Protein AF-A0A933FIY6-F1 (afdb_monomer)

Nearest PDB structures (foldseek):
  3a9f-assembly2_B  TM=7.707E-01  e=4.515E-02  Chlorobaculum tepidum

Secondary structure (DSSP, 8-state):
---------------------------------------GGGSS-S----TTS-HHHHHHHHHHHHHHTTTS-THHHHT-S--SHHHHHHHHHHHHTSTT----HHHHHHHHHHHHHHHHHH-HHHHHHHHHHT-

Radius of gyration: 31.64 Å; Cα contacts (8 Å, |Δi|>4): 95; chains: 1; bounding box: 75×90×37 Å

pLDDT: mean 83.26, std 21.23, range [41.56, 98.81]

Solvent-accessible surface area (backbone atoms only — not comparable to full-atom values): 8589 Å² total; per-residue (Å²): 136,90,84,81,90,84,88,84,90,79,91,79,87,83,79,85,78,93,70,75,75,78,72,75,66,77,74,70,89,74,71,92,74,70,81,73,81,81,50,84,28,51,60,69,64,59,74,80,91,48,87,88,47,59,70,67,46,42,54,24,45,58,50,36,55,67,52,52,45,73,84,44,66,40,4,42,66,74,52,36,100,62,43,49,62,86,50,43,48,61,51,52,53,54,48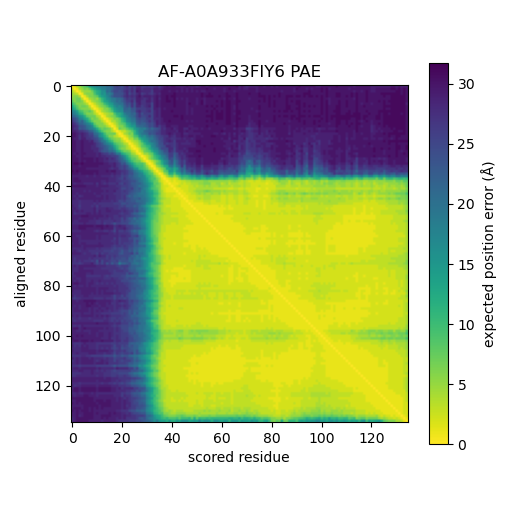,39,71,37,87,89,44,85,47,51,72,71,56,46,52,39,34,42,52,28,54,41,52,51,17,66,70,77,31,49,69,56,41,54,52,55,58,58,76,73,108

Sequence (135 aa):
MKRYLTAAAGIGVALALWGTPVGAKPKDAEGKEGLEKTFPFDIGPDTIDVSGYPKEQQANYKLFERKCSRCHTLARAVNAPYALPEEWEPYVRKMQKKRRSGLDKKSADKIISFLNYDSSVRKKDLIEKKSKEKK

Structure (mmCIF, N/CA/C/O backbone):
data_AF-A0A933FIY6-F1
#
_entry.id   AF-A0A933FIY6-F1
#
loop_
_atom_site.group_PDB
_atom_site.id
_atom_site.type_symbol
_atom_site.label_atom_id
_atom_site.label_alt_id
_atom_site.label_comp_id
_atom_site.label_asym_id
_atom_site.label_entity_id
_atom_site.label_seq_id
_atom_site.pdbx_PDB_ins_code
_atom_site.Cartn_x
_atom_site.Cartn_y
_atom_site.Cartn_z
_atom_site.occupancy
_atom_site.B_iso_or_equiv
_atom_site.auth_seq_id
_atom_site.auth_comp_id
_atom_site.auth_asym_id
_atom_site.auth_atom_id
_atom_site.pdbx_PDB_model_num
ATOM 1 N N . MET A 1 1 ? 44.318 -77.709 24.360 1.00 42.44 1 MET A N 1
ATOM 2 C CA . MET A 1 1 ? 45.775 -77.590 24.589 1.00 42.44 1 MET A CA 1
ATOM 3 C C . MET A 1 1 ? 46.285 -76.373 23.827 1.00 42.44 1 MET A C 1
ATOM 5 O O . MET A 1 1 ? 46.159 -76.342 22.612 1.00 42.44 1 MET A O 1
ATOM 9 N N . LYS A 1 2 ? 46.745 -75.344 24.547 1.00 42.53 2 LYS A N 1
ATOM 10 C CA . LYS A 1 2 ? 47.350 -74.112 24.011 1.00 42.53 2 LYS A CA 1
ATOM 11 C C . LYS A 1 2 ? 48.845 -74.347 23.787 1.00 42.53 2 LYS A C 1
ATOM 13 O O . LYS A 1 2 ? 49.491 -74.910 24.668 1.00 42.53 2 LYS A O 1
ATOM 18 N N . ARG A 1 3 ? 49.389 -73.895 22.654 1.00 54.12 3 ARG A N 1
ATOM 19 C CA . ARG A 1 3 ? 50.832 -73.717 22.436 1.00 54.12 3 ARG A CA 1
ATOM 20 C C . ARG A 1 3 ? 51.095 -72.386 21.734 1.00 54.12 3 ARG A C 1
ATOM 22 O O . ARG A 1 3 ? 50.233 -71.865 21.037 1.00 54.12 3 ARG A O 1
ATOM 29 N N . TYR A 1 4 ? 52.251 -71.837 22.072 1.00 44.38 4 TYR A N 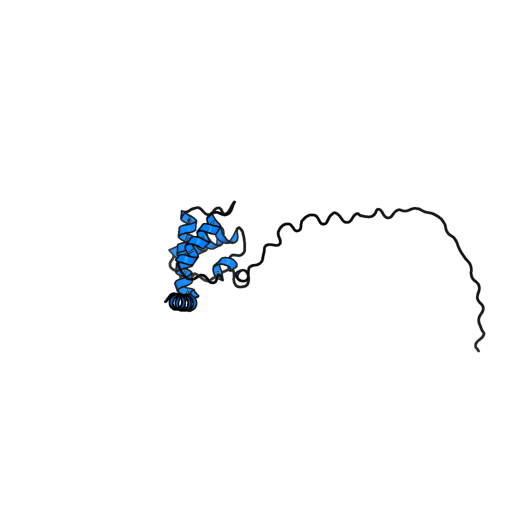1
ATOM 30 C CA . TYR A 1 4 ? 52.594 -70.426 22.161 1.00 44.38 4 TYR A CA 1
ATOM 31 C C . TYR A 1 4 ? 53.223 -69.843 20.884 1.00 44.38 4 TYR A C 1
ATOM 33 O O . TYR A 1 4 ? 53.769 -70.575 20.068 1.00 44.38 4 TYR A O 1
ATOM 41 N N . LEU A 1 5 ? 53.145 -68.506 20.812 1.00 48.47 5 LEU A N 1
ATOM 42 C CA . LEU A 1 5 ? 54.036 -67.501 20.203 1.00 48.47 5 LEU A CA 1
ATOM 43 C C . LEU A 1 5 ? 55.237 -67.969 19.358 1.00 48.47 5 LEU A C 1
ATOM 45 O O . LEU A 1 5 ? 56.061 -68.751 19.818 1.00 48.47 5 LEU A O 1
ATOM 49 N N . THR A 1 6 ? 55.474 -67.262 18.247 1.00 46.31 6 THR A N 1
ATOM 50 C CA . THR A 1 6 ? 56.746 -66.552 17.971 1.00 46.31 6 THR A CA 1
ATOM 51 C C . THR A 1 6 ? 56.573 -65.541 16.831 1.00 46.31 6 THR A C 1
ATOM 53 O O . THR A 1 6 ? 55.783 -65.739 15.913 1.00 46.31 6 THR A O 1
ATOM 56 N N . ALA A 1 7 ? 57.277 -64.417 16.953 1.00 48.38 7 ALA A N 1
ATOM 57 C CA . ALA A 1 7 ? 57.284 -63.277 16.042 1.00 48.38 7 ALA A CA 1
ATOM 58 C C . ALA A 1 7 ? 58.252 -63.477 14.864 1.00 48.38 7 ALA A C 1
ATOM 60 O O . ALA A 1 7 ? 59.258 -64.158 15.030 1.00 48.38 7 ALA A O 1
ATOM 61 N N . ALA A 1 8 ? 58.025 -62.786 13.741 1.00 53.12 8 ALA A N 1
ATOM 62 C CA . ALA A 1 8 ? 59.103 -62.260 12.898 1.00 53.12 8 ALA A CA 1
ATOM 63 C C . ALA A 1 8 ? 58.578 -61.189 11.929 1.00 53.12 8 ALA A C 1
ATOM 65 O O . ALA A 1 8 ? 57.580 -61.377 11.237 1.00 53.12 8 ALA A O 1
ATOM 66 N N . ALA A 1 9 ? 59.284 -60.063 11.915 1.00 48.25 9 ALA A N 1
ATOM 67 C CA . ALA A 1 9 ? 59.121 -58.943 11.007 1.00 48.25 9 ALA A CA 1
ATOM 68 C C . ALA A 1 9 ? 59.584 -59.295 9.582 1.00 48.25 9 ALA A C 1
ATOM 70 O O . ALA A 1 9 ? 60.586 -59.982 9.402 1.00 48.25 9 ALA A O 1
ATOM 71 N N . GLY A 1 10 ? 58.896 -58.751 8.578 1.00 43.34 10 GLY A N 1
ATOM 72 C CA . GLY A 1 10 ? 59.322 -58.763 7.182 1.00 43.34 10 GLY A CA 1
ATOM 73 C C . GLY A 1 10 ? 58.922 -57.451 6.521 1.00 43.34 10 GLY A C 1
ATOM 74 O O . GLY A 1 10 ? 57.753 -57.228 6.223 1.00 43.34 10 GLY A O 1
ATOM 75 N N . ILE A 1 11 ? 59.899 -56.564 6.355 1.00 50.25 11 ILE A N 1
ATOM 76 C CA . ILE A 1 11 ? 59.775 -55.265 5.696 1.00 50.25 11 ILE A CA 1
ATOM 77 C C . ILE A 1 11 ? 59.708 -55.507 4.184 1.00 50.25 11 ILE A C 1
ATOM 79 O O . ILE A 1 11 ? 60.686 -55.943 3.583 1.00 50.25 11 ILE A O 1
ATOM 83 N N . GLY A 1 12 ? 58.561 -55.217 3.572 1.00 44.94 12 GLY A N 1
ATOM 84 C CA . GLY A 1 12 ? 58.408 -55.125 2.121 1.00 44.94 12 GLY A CA 1
ATOM 85 C C . GLY A 1 12 ? 58.329 -53.661 1.702 1.00 44.94 12 GLY A C 1
ATOM 86 O O . GLY A 1 12 ? 57.271 -53.047 1.802 1.00 44.94 12 GLY A O 1
ATOM 87 N N . VAL A 1 13 ? 59.450 -53.096 1.253 1.00 53.16 13 VAL A N 1
ATOM 88 C CA . VAL A 1 13 ? 59.493 -51.789 0.583 1.00 53.16 13 VAL A CA 1
ATOM 89 C C . VAL A 1 13 ? 59.031 -51.985 -0.859 1.00 53.16 13 VAL A C 1
ATOM 91 O O . VAL A 1 13 ? 59.751 -52.576 -1.659 1.00 53.16 13 VAL A O 1
ATOM 94 N N . ALA A 1 14 ? 57.852 -51.469 -1.201 1.00 52.94 14 ALA A N 1
ATOM 95 C CA . ALA A 1 14 ? 57.457 -51.231 -2.585 1.00 52.94 14 ALA A CA 1
ATOM 96 C C . ALA A 1 14 ? 57.534 -49.722 -2.848 1.00 52.94 14 ALA A C 1
ATOM 98 O O . ALA A 1 14 ? 56.676 -48.949 -2.422 1.00 52.94 14 ALA A O 1
ATOM 99 N N . LEU A 1 15 ? 58.623 -49.310 -3.495 1.00 52.31 15 LEU A N 1
ATOM 100 C CA . LEU A 1 15 ? 58.812 -47.966 -4.023 1.00 52.31 15 LEU A CA 1
ATOM 101 C C . LEU A 1 15 ? 58.091 -47.811 -5.365 1.00 52.31 15 LEU A C 1
ATOM 103 O O . LEU A 1 15 ? 58.104 -48.714 -6.194 1.00 52.31 15 LEU A O 1
ATOM 107 N N . ALA A 1 16 ? 57.608 -46.584 -5.559 1.00 50.44 16 ALA A N 1
ATOM 108 C CA . ALA A 1 16 ? 57.203 -45.945 -6.805 1.00 50.44 16 ALA A CA 1
ATOM 109 C C . ALA A 1 16 ? 55.903 -46.449 -7.448 1.00 50.44 16 ALA A C 1
ATOM 111 O O . ALA A 1 16 ? 55.866 -47.491 -8.080 1.00 50.44 16 ALA A O 1
ATOM 112 N N . LEU A 1 17 ? 54.872 -45.602 -7.406 1.00 48.97 17 LEU A N 1
ATOM 113 C CA . LEU A 1 17 ? 54.507 -44.793 -8.572 1.00 48.97 17 LEU A CA 1
ATOM 114 C C . LEU A 1 17 ? 53.906 -43.467 -8.079 1.00 48.97 17 LEU A C 1
ATOM 116 O O . LEU A 1 17 ? 52.910 -43.440 -7.358 1.00 48.97 17 LEU A O 1
ATOM 120 N N . TRP A 1 18 ? 54.552 -42.362 -8.459 1.00 55.91 18 TRP A N 1
ATOM 121 C CA . TRP A 1 18 ? 54.015 -41.007 -8.358 1.00 55.91 18 TRP A CA 1
ATOM 122 C C . TRP A 1 18 ? 52.727 -40.908 -9.184 1.00 55.91 18 TRP A C 1
ATOM 124 O O . TRP A 1 18 ? 52.755 -40.611 -10.374 1.00 55.91 18 TRP A O 1
ATOM 134 N N . GLY A 1 19 ? 51.587 -41.126 -8.542 1.00 45.03 19 GLY A N 1
ATOM 135 C CA . GLY A 1 19 ? 50.358 -40.441 -8.908 1.00 45.03 19 GLY A CA 1
ATOM 136 C C . GLY A 1 19 ? 50.235 -39.252 -7.974 1.00 45.03 19 GLY A C 1
ATOM 137 O O . GLY A 1 19 ? 49.899 -39.429 -6.805 1.00 45.03 19 GLY A O 1
ATOM 138 N N . THR A 1 20 ? 50.541 -38.045 -8.446 1.00 56.19 20 THR A N 1
ATOM 139 C CA . THR A 1 20 ? 50.046 -36.855 -7.758 1.00 56.19 20 THR A CA 1
ATOM 140 C C . THR A 1 20 ? 48.524 -36.995 -7.719 1.00 56.19 20 THR A C 1
ATOM 142 O O . THR A 1 20 ? 47.909 -37.118 -8.783 1.00 56.19 20 THR A O 1
ATOM 145 N N . PRO A 1 21 ? 47.859 -36.995 -6.548 1.00 54.72 21 PRO A N 1
ATOM 146 C CA . PRO A 1 21 ? 46.479 -36.569 -6.567 1.00 54.72 21 PRO A CA 1
ATOM 147 C C . PRO A 1 21 ? 46.551 -35.158 -7.142 1.00 54.72 21 PRO A C 1
ATOM 149 O O . PRO A 1 21 ? 47.173 -34.273 -6.548 1.00 54.72 21 PRO A O 1
ATOM 152 N N . VAL A 1 22 ? 46.010 -34.970 -8.348 1.00 54.69 22 VAL A N 1
ATOM 153 C CA . VAL A 1 22 ? 45.605 -33.649 -8.808 1.00 54.69 22 VAL A CA 1
ATOM 154 C C . VAL A 1 22 ? 44.762 -33.127 -7.664 1.00 54.69 22 VAL A C 1
ATOM 156 O O . VAL A 1 22 ? 43.636 -33.573 -7.447 1.00 54.69 22 VAL A O 1
ATOM 159 N N . GLY A 1 23 ? 45.379 -32.262 -6.860 1.00 50.66 23 GLY A N 1
ATOM 160 C CA . GLY A 1 23 ? 44.681 -31.442 -5.911 1.00 50.66 23 GLY A CA 1
ATOM 161 C C . GLY A 1 23 ? 43.679 -30.700 -6.759 1.00 50.66 23 GLY A C 1
ATOM 162 O O . GLY A 1 23 ? 44.037 -29.757 -7.465 1.00 50.66 23 GLY A O 1
ATOM 163 N N . ALA A 1 24 ? 42.437 -31.179 -6.740 1.00 47.22 24 ALA A N 1
ATOM 164 C CA . ALA A 1 24 ? 41.305 -30.341 -7.021 1.00 47.22 24 ALA A CA 1
ATOM 165 C C . ALA A 1 24 ? 41.486 -29.187 -6.047 1.00 47.22 24 ALA A C 1
ATOM 167 O O . ALA A 1 24 ? 41.238 -29.324 -4.847 1.00 47.22 24 ALA A O 1
ATOM 168 N N . LYS A 1 25 ? 42.054 -28.089 -6.553 1.00 45.78 25 LYS A N 1
ATOM 169 C CA . LYS A 1 25 ? 42.038 -26.837 -5.831 1.00 45.78 25 LYS A CA 1
ATOM 170 C C . LYS A 1 25 ? 40.585 -26.674 -5.406 1.00 45.78 25 LYS A C 1
ATOM 172 O O . LYS A 1 25 ? 39.712 -26.816 -6.273 1.00 45.78 25 LYS A O 1
ATOM 177 N N . PRO A 1 26 ? 40.295 -26.458 -4.111 1.00 48.97 26 PRO A N 1
ATOM 178 C CA . PRO A 1 26 ? 39.015 -25.875 -3.787 1.00 48.97 26 PRO A CA 1
ATOM 179 C C . PRO A 1 26 ? 38.968 -24.635 -4.665 1.00 48.97 26 PRO A C 1
ATOM 181 O O . PRO A 1 26 ? 39.839 -23.776 -4.541 1.00 48.97 26 PRO A O 1
ATOM 184 N N . LYS A 1 27 ? 38.051 -24.643 -5.638 1.00 48.06 27 LYS A N 1
ATOM 185 C CA . LYS A 1 27 ? 37.636 -23.431 -6.318 1.00 48.06 27 LYS A CA 1
ATOM 186 C C . LYS A 1 27 ? 37.238 -22.545 -5.164 1.00 48.06 27 LYS A C 1
ATOM 188 O O . LYS A 1 27 ? 36.262 -22.842 -4.474 1.00 48.06 27 LYS A O 1
ATOM 193 N N . ASP A 1 28 ? 38.151 -21.656 -4.805 1.00 45.12 28 ASP A N 1
ATOM 194 C CA . ASP A 1 28 ? 37.863 -20.253 -4.695 1.00 45.12 28 ASP A CA 1
ATOM 195 C C . ASP A 1 28 ? 36.391 -20.120 -4.311 1.00 45.12 28 ASP A C 1
ATOM 197 O O . ASP A 1 28 ? 35.486 -20.197 -5.145 1.00 45.12 28 ASP A O 1
ATOM 201 N N . ALA A 1 29 ? 36.152 -20.094 -3.000 1.00 47.59 29 ALA A N 1
ATOM 202 C CA . ALA A 1 29 ? 34.881 -19.696 -2.432 1.00 47.59 29 ALA A CA 1
ATOM 203 C C . ALA A 1 29 ? 34.668 -18.217 -2.795 1.00 47.59 29 ALA A C 1
ATOM 205 O O . ALA A 1 29 ? 34.759 -17.324 -1.953 1.00 47.59 29 ALA A O 1
ATOM 206 N N . GLU A 1 30 ? 34.472 -17.961 -4.083 1.00 41.94 30 GLU A N 1
ATOM 207 C CA . GLU A 1 30 ? 34.171 -16.670 -4.657 1.00 41.94 30 GLU A CA 1
ATOM 208 C C . GLU A 1 30 ? 32.664 -16.497 -4.536 1.00 41.94 30 GLU A C 1
ATOM 210 O O . GLU A 1 30 ? 31.873 -17.285 -5.052 1.00 41.94 30 GLU A O 1
ATOM 215 N N . GLY A 1 31 ? 32.277 -15.463 -3.797 1.00 41.56 31 GLY A N 1
ATOM 216 C CA . GLY A 1 31 ? 30.917 -14.958 -3.805 1.00 41.56 31 GLY A CA 1
ATOM 217 C C . GLY A 1 31 ? 30.003 -15.550 -2.740 1.00 41.56 31 GLY A C 1
ATOM 218 O O . GLY A 1 31 ? 29.072 -16.294 -3.035 1.00 41.56 31 GLY A O 1
ATOM 219 N N . LYS A 1 32 ? 30.105 -15.041 -1.506 1.00 49.38 32 LYS A N 1
ATOM 220 C CA . LYS A 1 32 ? 28.875 -14.753 -0.749 1.00 49.38 32 LYS A CA 1
ATOM 221 C C . LYS A 1 32 ? 28.177 -13.553 -1.400 1.00 49.38 32 LYS A C 1
ATOM 223 O O . LYS A 1 32 ? 28.132 -12.466 -0.826 1.00 49.38 32 LYS A O 1
ATOM 228 N N . GLU A 1 33 ? 27.669 -13.728 -2.615 1.00 42.75 33 GLU A N 1
ATOM 229 C CA . GLU A 1 33 ? 26.848 -12.719 -3.275 1.00 42.75 33 GLU A CA 1
ATOM 230 C C . GLU A 1 33 ? 25.406 -12.858 -2.786 1.00 42.75 33 GLU A C 1
ATOM 232 O O . GLU A 1 33 ? 24.637 -13.693 -3.245 1.00 42.75 33 GLU A O 1
ATOM 237 N N . GLY A 1 34 ? 25.065 -12.026 -1.799 1.00 48.66 34 GLY A N 1
ATOM 238 C CA . GLY A 1 34 ? 23.685 -11.674 -1.484 1.00 48.66 34 GLY A CA 1
ATOM 239 C C . GLY A 1 34 ? 22.874 -12.749 -0.770 1.00 48.66 34 GLY A C 1
ATOM 240 O O . GLY A 1 34 ? 21.836 -13.165 -1.274 1.00 48.66 34 GLY A O 1
ATOM 241 N N . LEU A 1 35 ? 23.253 -13.109 0.461 1.00 50.59 35 LEU A N 1
ATOM 242 C CA . LEU A 1 35 ? 22.235 -13.575 1.403 1.00 50.59 35 LEU A CA 1
ATOM 243 C C . LEU A 1 35 ? 21.271 -12.397 1.596 1.00 50.59 35 LEU A C 1
ATOM 245 O O . LEU A 1 35 ? 21.617 -11.410 2.255 1.00 50.59 35 LEU A O 1
ATOM 249 N N . GLU A 1 36 ? 20.116 -12.440 0.932 1.00 60.56 36 GLU A N 1
ATOM 250 C CA . GLU A 1 36 ? 19.060 -11.467 1.160 1.00 60.56 36 GLU A CA 1
ATOM 251 C C . GLU A 1 36 ? 18.817 -11.407 2.669 1.00 60.56 36 GLU A C 1
ATOM 253 O O . GLU A 1 36 ? 18.550 -12.421 3.308 1.00 60.56 36 GLU A O 1
ATOM 258 N N . LYS A 1 37 ? 19.018 -10.227 3.267 1.00 76.56 37 LYS A N 1
ATOM 259 C CA . LYS A 1 37 ? 18.770 -10.040 4.695 1.00 76.56 37 LYS A CA 1
ATOM 260 C C . LYS A 1 37 ? 17.287 -10.308 4.921 1.00 76.56 37 LYS A C 1
ATOM 262 O O . LYS A 1 37 ? 16.470 -9.481 4.529 1.00 76.56 37 LYS A O 1
ATOM 267 N N . THR A 1 38 ? 16.956 -11.438 5.537 1.00 82.12 38 THR A N 1
ATOM 268 C CA . THR A 1 38 ? 15.590 -11.733 5.964 1.00 82.12 38 THR A CA 1
ATOM 269 C C . THR A 1 38 ? 15.193 -10.719 7.029 1.00 82.12 38 THR A C 1
ATOM 271 O O . THR A 1 38 ? 15.838 -10.611 8.076 1.00 82.12 38 THR A O 1
ATOM 274 N N . PHE A 1 39 ? 14.159 -9.934 6.753 1.00 87.12 39 PHE A N 1
ATOM 275 C CA . PHE A 1 39 ? 13.588 -9.000 7.714 1.00 87.12 39 PHE A CA 1
ATOM 276 C C . PHE A 1 39 ? 12.613 -9.748 8.629 1.00 87.12 39 PHE A C 1
ATOM 278 O O . PHE A 1 39 ? 11.965 -10.687 8.172 1.00 87.12 39 PHE A O 1
ATOM 285 N N . PRO A 1 40 ? 12.416 -9.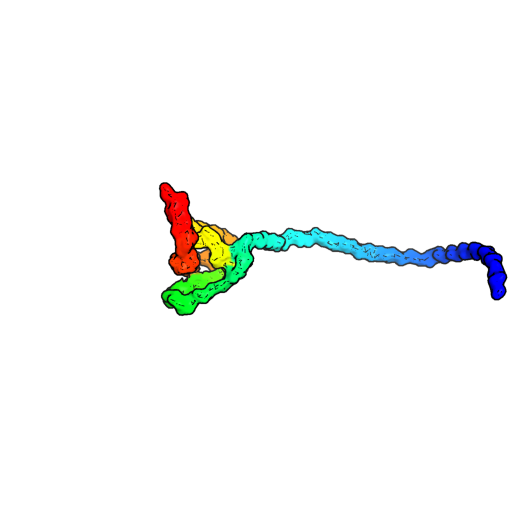314 9.888 1.00 91.94 40 PRO A N 1
ATOM 286 C CA . PRO A 1 40 ? 11.418 -9.929 10.767 1.00 91.94 40 PRO A CA 1
ATOM 287 C C . PRO A 1 40 ? 10.017 -10.009 10.139 1.00 91.94 40 PRO A C 1
ATOM 289 O O . PRO A 1 40 ? 9.285 -10.958 10.380 1.00 91.94 40 PRO A O 1
ATOM 292 N N . PHE A 1 41 ? 9.664 -9.040 9.289 1.00 91.75 41 PHE A N 1
ATOM 293 C CA . PHE A 1 41 ? 8.358 -8.957 8.622 1.00 91.75 41 PHE A CA 1
ATOM 294 C C . PHE A 1 41 ? 8.230 -9.891 7.412 1.00 91.75 41 PHE A C 1
ATOM 296 O O . PHE A 1 41 ? 7.133 -10.078 6.897 1.00 91.75 41 PHE A O 1
ATOM 303 N N . ASP A 1 42 ? 9.333 -10.481 6.952 1.00 92.94 42 ASP A N 1
ATOM 304 C CA . ASP A 1 42 ? 9.296 -11.499 5.899 1.00 92.94 42 ASP A CA 1
ATOM 305 C C . ASP A 1 42 ? 8.724 -12.824 6.421 1.00 92.94 42 ASP A C 1
ATOM 307 O O . ASP A 1 42 ? 8.370 -13.696 5.631 1.00 92.94 42 ASP A O 1
ATOM 311 N N . ILE A 1 43 ? 8.627 -12.967 7.746 1.00 90.75 43 ILE A N 1
ATOM 312 C CA . ILE A 1 43 ? 8.034 -14.114 8.423 1.00 90.75 43 ILE A CA 1
ATOM 313 C C . ILE A 1 43 ? 6.533 -13.863 8.591 1.00 90.75 43 ILE A C 1
ATOM 315 O O . ILE A 1 43 ? 6.122 -12.840 9.137 1.00 90.75 43 ILE A O 1
ATOM 319 N N . GLY A 1 44 ? 5.723 -14.826 8.156 1.00 90.69 44 GLY A N 1
ATOM 320 C CA . GLY A 1 44 ? 4.266 -14.785 8.252 1.00 90.69 44 GLY A CA 1
ATOM 321 C C . GLY A 1 44 ? 3.590 -14.876 6.883 1.00 90.69 44 GLY A C 1
ATOM 322 O O . GLY A 1 44 ? 4.263 -15.130 5.883 1.00 90.69 44 GLY A O 1
ATOM 323 N N . PRO A 1 45 ? 2.261 -14.683 6.829 1.00 94.44 45 PRO A N 1
ATOM 324 C CA . PRO A 1 45 ? 1.519 -14.710 5.577 1.00 94.44 45 PRO A CA 1
ATOM 325 C C . PRO A 1 45 ? 2.035 -13.652 4.600 1.00 94.44 45 PRO A C 1
ATOM 327 O O . PRO A 1 45 ? 2.283 -12.502 4.976 1.00 94.44 45 PRO A O 1
ATOM 330 N N . ASP A 1 46 ? 2.175 -14.042 3.339 1.00 95.44 46 ASP A N 1
ATOM 331 C CA . ASP A 1 46 ? 2.511 -13.160 2.222 1.00 95.44 46 ASP A CA 1
ATOM 332 C C . ASP A 1 46 ? 1.276 -12.745 1.411 1.00 95.44 46 ASP A C 1
ATOM 334 O O . ASP A 1 46 ? 1.382 -11.952 0.484 1.00 95.44 46 ASP A O 1
ATOM 338 N N . THR A 1 47 ? 0.091 -13.219 1.789 1.00 95.56 47 THR A N 1
ATOM 339 C CA . THR A 1 47 ? -1.185 -12.903 1.147 1.00 95.56 47 THR A CA 1
ATOM 340 C C . THR A 1 47 ? -2.249 -12.581 2.187 1.00 95.56 47 THR A C 1
ATOM 342 O O . THR A 1 47 ? -2.144 -12.951 3.359 1.00 95.56 47 THR A O 1
ATOM 345 N N . ILE A 1 48 ? -3.280 -11.854 1.758 1.00 96.25 48 ILE A N 1
ATOM 346 C CA . ILE A 1 48 ? -4.461 -11.545 2.565 1.00 96.25 48 ILE A CA 1
ATOM 347 C C . ILE A 1 48 ? -5.729 -11.746 1.734 1.00 96.25 48 ILE A C 1
ATOM 349 O O . ILE A 1 48 ? -5.711 -11.592 0.511 1.00 96.25 48 ILE A O 1
ATOM 353 N N . ASP A 1 49 ? -6.842 -12.050 2.398 1.00 97.62 49 ASP A N 1
ATOM 354 C CA . ASP A 1 49 ? -8.148 -12.071 1.744 1.00 97.62 49 ASP A CA 1
ATOM 355 C C . ASP A 1 49 ? -8.704 -10.645 1.615 1.00 97.62 49 ASP A C 1
ATOM 357 O O . ASP A 1 49 ? -8.931 -9.954 2.608 1.00 97.62 49 ASP A O 1
ATOM 361 N N . VAL A 1 50 ? -8.925 -10.210 0.372 1.00 98.44 50 VAL A N 1
ATOM 362 C CA . VAL A 1 50 ? -9.502 -8.899 0.026 1.00 98.44 50 VAL A CA 1
ATOM 363 C C . VAL A 1 50 ? -10.881 -9.017 -0.620 1.00 98.44 50 VAL A C 1
ATOM 365 O O . VAL A 1 50 ? -11.394 -8.035 -1.159 1.00 98.44 50 VAL A O 1
ATOM 368 N N . SER A 1 51 ? -11.496 -10.202 -0.616 1.00 98.19 51 SER A N 1
ATOM 369 C CA . SER A 1 51 ? -12.775 -10.459 -1.294 1.00 98.19 51 SER A CA 1
ATOM 370 C C . SER A 1 51 ? -13.892 -9.497 -0.856 1.00 98.19 51 SER A C 1
ATOM 372 O O . SER A 1 51 ? -14.687 -9.061 -1.695 1.00 98.19 51 SER A O 1
ATOM 374 N N . GLY A 1 52 ? -13.884 -9.087 0.418 1.00 98.06 52 GLY A N 1
ATOM 375 C CA . GLY A 1 52 ? -14.813 -8.114 1.003 1.00 98.06 52 GLY A CA 1
ATOM 376 C C . GLY A 1 52 ? -14.449 -6.635 0.813 1.00 98.06 52 GLY A C 1
ATOM 377 O O . GLY A 1 52 ? -15.220 -5.769 1.219 1.00 98.06 52 GLY A O 1
ATOM 378 N N . TYR A 1 53 ? -13.298 -6.304 0.220 1.00 98.50 53 TYR A N 1
ATOM 379 C CA . TYR A 1 53 ? -12.879 -4.907 0.037 1.00 98.50 53 TYR A CA 1
ATOM 380 C C . TYR A 1 53 ? -13.636 -4.245 -1.132 1.00 98.50 53 TYR A C 1
ATOM 382 O O . TYR A 1 53 ? -14.097 -4.942 -2.041 1.00 98.50 53 TYR A O 1
ATOM 390 N N . PRO A 1 54 ? -13.718 -2.901 -1.203 1.00 98.69 54 PRO A N 1
ATOM 391 C CA . PRO A 1 54 ? -14.196 -2.194 -2.388 1.00 98.69 54 PRO A CA 1
ATOM 392 C C . PRO A 1 54 ? -13.454 -2.637 -3.654 1.00 98.69 54 PRO A C 1
ATOM 394 O O . PRO A 1 54 ? -12.255 -2.921 -3.613 1.00 98.69 54 PRO A O 1
ATOM 397 N N . LYS A 1 55 ? -14.138 -2.655 -4.807 1.00 98.56 55 LYS A N 1
ATOM 398 C CA . LYS A 1 55 ? -13.566 -3.149 -6.078 1.00 98.56 55 LYS A CA 1
ATOM 399 C C . LYS A 1 55 ? -12.265 -2.454 -6.471 1.00 98.56 55 LYS A C 1
ATOM 401 O O . LYS A 1 55 ? -11.355 -3.105 -6.980 1.00 98.56 55 LYS A O 1
ATOM 406 N N . GLU A 1 56 ? -12.153 -1.161 -6.185 1.00 98.50 56 GLU A N 1
ATOM 407 C CA . GLU A 1 56 ? -10.912 -0.418 -6.387 1.00 98.50 56 GLU A CA 1
ATOM 408 C C . GLU A 1 56 ? -9.762 -0.985 -5.543 1.00 98.50 56 GLU A C 1
ATOM 410 O O . GLU A 1 56 ? -8.670 -1.205 -6.060 1.00 98.50 56 GLU A O 1
ATOM 415 N N . GLN A 1 57 ? -10.011 -1.308 -4.273 1.00 98.75 57 GLN A N 1
ATOM 416 C CA . GLN A 1 57 ? -8.986 -1.849 -3.383 1.00 98.75 57 GLN A CA 1
ATOM 417 C C . GLN A 1 57 ? -8.623 -3.295 -3.719 1.00 98.75 57 GLN A C 1
ATOM 419 O O . GLN A 1 57 ? -7.452 -3.659 -3.637 1.00 98.75 57 GLN A O 1
ATOM 424 N N . GLN A 1 58 ? -9.569 -4.090 -4.225 1.00 98.81 58 GLN A N 1
ATOM 425 C CA . GLN A 1 58 ? -9.259 -5.399 -4.811 1.00 98.81 58 GLN A CA 1
ATOM 426 C C . GLN A 1 58 ? -8.318 -5.265 -6.024 1.00 98.81 58 GLN A C 1
ATOM 428 O O . GLN A 1 58 ? -7.369 -6.035 -6.180 1.00 98.81 58 GLN A O 1
ATOM 433 N N . ALA A 1 59 ? -8.553 -4.277 -6.895 1.00 98.75 59 ALA A N 1
ATOM 434 C CA . ALA A 1 59 ? -7.688 -4.014 -8.044 1.00 98.75 59 ALA A CA 1
ATOM 435 C C . ALA A 1 59 ? -6.306 -3.486 -7.622 1.00 98.75 59 ALA A C 1
ATOM 437 O O . ALA A 1 59 ? -5.287 -3.890 -8.194 1.00 98.75 59 ALA A O 1
ATOM 438 N N . ASN A 1 60 ? -6.261 -2.621 -6.607 1.00 98.81 60 ASN A N 1
ATOM 439 C CA . ASN A 1 60 ? -5.016 -2.105 -6.052 1.00 98.81 60 ASN A CA 1
ATOM 440 C C . ASN A 1 60 ? -4.208 -3.207 -5.350 1.00 98.81 60 ASN A C 1
ATOM 442 O O . ASN A 1 60 ? -2.993 -3.236 -5.526 1.00 98.81 60 ASN A O 1
ATOM 446 N N . TYR A 1 61 ? -4.851 -4.164 -4.669 1.00 98.69 61 TYR A N 1
ATOM 447 C CA . TYR A 1 61 ? -4.184 -5.345 -4.108 1.00 98.69 61 TYR A CA 1
ATOM 448 C C . TYR A 1 61 ? -3.481 -6.170 -5.191 1.00 98.69 61 TYR A C 1
ATOM 450 O O . TYR A 1 61 ? -2.292 -6.449 -5.078 1.00 98.69 61 TYR A O 1
ATOM 458 N N . LYS A 1 62 ? -4.162 -6.465 -6.308 1.00 98.50 62 LYS A N 1
ATOM 459 C CA . LYS A 1 62 ? -3.543 -7.176 -7.446 1.00 98.50 62 LYS A CA 1
ATOM 460 C C . LYS A 1 62 ? -2.344 -6.419 -8.024 1.00 98.50 62 LYS A C 1
ATOM 462 O O . LYS A 1 62 ? -1.396 -7.023 -8.523 1.00 98.50 62 LYS A O 1
ATOM 467 N N . LEU A 1 63 ? -2.385 -5.085 -8.025 1.00 98.44 63 LEU A N 1
ATOM 468 C CA . LEU A 1 63 ? -1.247 -4.271 -8.451 1.00 98.44 63 LEU A CA 1
ATOM 469 C C . LEU A 1 63 ? -0.100 -4.332 -7.434 1.00 98.44 63 LEU A C 1
ATOM 471 O O . LEU A 1 63 ? 1.052 -4.477 -7.842 1.00 98.44 63 LEU A O 1
ATOM 475 N N . PHE A 1 64 ? -0.422 -4.232 -6.146 1.00 98.50 64 PHE A N 1
ATOM 476 C CA . PHE A 1 64 ? 0.509 -4.359 -5.030 1.00 98.50 64 PHE A CA 1
ATOM 477 C C . PHE A 1 64 ? 1.234 -5.706 -5.068 1.00 98.50 64 PHE A C 1
ATOM 479 O O . PHE A 1 64 ? 2.460 -5.715 -5.144 1.00 98.50 64 PHE A O 1
ATOM 486 N N . GLU A 1 65 ? 0.503 -6.816 -5.152 1.00 98.12 65 GLU A N 1
ATOM 487 C CA . GLU A 1 65 ? 1.055 -8.168 -5.258 1.00 98.12 65 GLU A CA 1
ATOM 488 C C . GLU A 1 65 ? 2.052 -8.277 -6.416 1.00 98.12 65 GLU A C 1
ATOM 490 O O . GLU A 1 65 ? 3.215 -8.621 -6.210 1.00 98.12 65 GLU A O 1
ATOM 495 N N . ARG A 1 66 ? 1.654 -7.875 -7.630 1.00 97.19 66 ARG A N 1
ATOM 496 C CA . ARG A 1 66 ? 2.525 -7.952 -8.816 1.00 97.19 66 ARG A CA 1
ATOM 497 C C . ARG A 1 66 ? 3.760 -7.056 -8.749 1.00 97.19 66 ARG A C 1
ATOM 499 O O . ARG A 1 66 ? 4.762 -7.357 -9.395 1.00 97.19 66 ARG A O 1
ATOM 506 N N . LYS A 1 67 ? 3.684 -5.897 -8.087 1.00 97.06 67 LYS A N 1
ATOM 507 C CA . LYS A 1 67 ? 4.777 -4.907 -8.076 1.00 97.06 67 LYS A CA 1
ATOM 508 C C . LYS A 1 67 ? 5.725 -5.107 -6.899 1.00 97.06 67 LYS A C 1
ATOM 510 O O . LYS A 1 67 ? 6.932 -4.972 -7.086 1.00 97.06 67 LYS A O 1
ATOM 515 N N . CYS A 1 68 ? 5.199 -5.426 -5.723 1.00 96.44 68 CYS A N 1
ATOM 516 C CA . CYS A 1 68 ? 5.968 -5.519 -4.486 1.00 96.44 68 CYS A CA 1
ATOM 517 C C . CYS A 1 68 ? 6.612 -6.897 -4.272 1.00 96.44 68 CYS A C 1
ATOM 519 O O . CYS A 1 68 ? 7.625 -6.957 -3.586 1.00 96.44 68 CYS A O 1
ATOM 521 N N . SER A 1 69 ? 6.125 -7.958 -4.927 1.00 95.06 69 SER A N 1
ATOM 522 C CA . SER A 1 69 ? 6.768 -9.289 -4.921 1.00 95.06 69 SER A CA 1
ATOM 523 C C . SER A 1 69 ? 8.015 -9.401 -5.814 1.00 95.06 69 SER A C 1
ATOM 525 O O . SER A 1 69 ? 8.705 -10.415 -5.810 1.00 95.06 69 SER A O 1
ATOM 527 N N . ARG A 1 70 ? 8.341 -8.364 -6.601 1.00 94.19 70 ARG A N 1
ATOM 528 C CA . ARG A 1 70 ? 9.418 -8.421 -7.612 1.00 94.19 70 ARG A CA 1
ATOM 529 C C . ARG A 1 70 ? 10.830 -8.463 -7.038 1.00 94.19 70 ARG A C 1
ATOM 531 O O . ARG A 1 70 ? 11.760 -8.804 -7.763 1.00 94.19 70 ARG A O 1
ATOM 538 N N . CYS A 1 71 ? 11.007 -8.000 -5.806 1.00 93.44 71 CYS A N 1
ATOM 539 C CA . CYS A 1 71 ? 12.330 -7.844 -5.199 1.00 93.44 71 CYS A CA 1
ATOM 540 C C . CYS A 1 71 ? 12.472 -8.571 -3.865 1.00 93.44 71 CYS A C 1
ATOM 542 O O . CYS A 1 71 ? 13.596 -8.717 -3.411 1.00 93.44 71 CYS A O 1
ATOM 544 N N . HIS A 1 72 ? 11.365 -8.947 -3.229 1.00 93.38 72 HIS A N 1
ATOM 545 C CA . HIS A 1 72 ? 11.313 -9.662 -1.959 1.00 93.38 72 HIS A CA 1
ATOM 546 C C . HIS A 1 72 ? 9.893 -10.186 -1.726 1.00 93.38 72 HIS A C 1
ATOM 548 O O . HIS A 1 72 ? 8.974 -9.821 -2.459 1.00 93.38 72 HIS A O 1
ATOM 554 N N . THR A 1 73 ? 9.696 -10.990 -0.679 1.00 94.94 73 THR A N 1
ATOM 555 C CA . THR A 1 73 ? 8.361 -11.474 -0.298 1.00 94.94 73 THR A CA 1
ATOM 556 C C . THR A 1 73 ? 7.381 -10.326 -0.033 1.00 94.94 73 THR A C 1
ATOM 558 O O . THR A 1 73 ? 7.749 -9.262 0.486 1.00 94.94 73 THR A O 1
ATOM 561 N N . LEU A 1 74 ? 6.112 -10.552 -0.378 1.00 96.38 74 LEU A N 1
ATOM 562 C CA . LEU A 1 74 ? 5.023 -9.615 -0.119 1.00 96.38 74 LEU A CA 1
ATOM 563 C C . LEU A 1 74 ? 4.739 -9.476 1.390 1.00 96.38 74 LEU A C 1
ATOM 565 O O . LEU A 1 74 ? 4.310 -8.405 1.835 1.00 96.38 74 LEU A O 1
ATOM 569 N N . ALA A 1 75 ? 5.104 -10.500 2.177 1.00 96.75 75 ALA A N 1
ATOM 570 C CA . ALA A 1 75 ? 5.062 -10.504 3.640 1.00 96.75 75 ALA A CA 1
ATOM 571 C C . ALA A 1 75 ? 5.707 -9.244 4.242 1.00 96.75 75 ALA A C 1
ATOM 573 O O . ALA A 1 75 ? 5.145 -8.644 5.158 1.00 96.75 75 ALA A O 1
ATOM 574 N N . ARG A 1 76 ? 6.806 -8.746 3.648 1.00 95.81 76 ARG A N 1
ATOM 575 C CA . ARG A 1 76 ? 7.529 -7.553 4.122 1.00 95.81 76 ARG A CA 1
ATOM 576 C C . ARG A 1 76 ? 6.632 -6.335 4.312 1.00 95.81 76 ARG A C 1
ATOM 578 O O . ARG A 1 76 ? 6.839 -5.563 5.244 1.00 95.81 76 ARG A O 1
ATOM 585 N N . ALA A 1 77 ? 5.668 -6.146 3.413 1.00 96.31 77 ALA A N 1
ATOM 586 C CA . ALA A 1 77 ? 4.700 -5.060 3.495 1.00 96.31 77 ALA A CA 1
ATOM 587 C C . ALA A 1 77 ? 3.430 -5.495 4.246 1.00 96.31 77 ALA A C 1
ATOM 589 O O . ALA A 1 77 ? 2.936 -4.744 5.084 1.00 96.31 77 ALA A O 1
ATOM 590 N N . VAL A 1 78 ? 2.932 -6.717 4.033 1.00 97.00 78 VAL A N 1
ATOM 591 C CA . VAL A 1 78 ? 1.728 -7.219 4.727 1.00 97.00 78 VAL A CA 1
ATOM 592 C C . VAL A 1 78 ? 1.891 -7.176 6.255 1.00 97.00 78 VAL A C 1
ATOM 594 O O . VAL A 1 78 ? 0.992 -6.693 6.956 1.00 97.00 78 VAL A O 1
ATOM 597 N N . ASN A 1 79 ? 3.065 -7.576 6.750 1.00 96.56 79 ASN A N 1
ATOM 598 C CA . ASN A 1 79 ? 3.393 -7.720 8.172 1.00 96.56 79 ASN A CA 1
ATOM 599 C C . ASN A 1 79 ? 4.158 -6.518 8.749 1.00 96.56 79 ASN A C 1
ATOM 601 O O . ASN A 1 79 ? 4.538 -6.532 9.919 1.00 96.56 79 ASN A O 1
ATOM 605 N N . ALA A 1 80 ? 4.394 -5.465 7.957 1.00 96.06 80 ALA A N 1
ATOM 606 C CA . ALA A 1 80 ? 5.101 -4.284 8.440 1.00 96.06 80 ALA A CA 1
ATOM 607 C C . ALA A 1 80 ? 4.361 -3.641 9.632 1.00 96.06 80 ALA A C 1
ATOM 609 O O . ALA A 1 80 ? 3.127 -3.546 9.603 1.00 96.06 80 ALA A O 1
ATOM 610 N N . PRO A 1 81 ? 5.077 -3.090 10.629 1.00 96.00 81 PRO A N 1
ATOM 611 C CA . PRO A 1 81 ? 4.495 -2.373 11.764 1.00 96.00 81 PRO A CA 1
ATOM 612 C C . PRO A 1 81 ? 4.089 -0.937 11.383 1.00 96.00 81 PRO A C 1
ATOM 614 O O . PRO A 1 81 ? 4.218 -0.009 12.185 1.00 96.00 81 PRO A O 1
ATOM 617 N N . TYR A 1 82 ? 3.625 -0.759 10.146 1.00 96.81 82 TYR A N 1
ATOM 618 C CA . TYR A 1 82 ? 3.096 0.482 9.601 1.00 96.81 82 TYR A CA 1
ATOM 619 C C . TYR A 1 82 ? 1.584 0.375 9.492 1.00 96.81 82 TYR A C 1
ATOM 621 O O . TYR A 1 82 ? 1.044 -0.654 9.060 1.00 96.81 82 TYR A O 1
ATOM 629 N N . ALA A 1 83 ? 0.926 1.449 9.896 1.00 96.56 83 ALA A N 1
ATOM 630 C CA . ALA A 1 83 ? -0.522 1.563 9.903 1.00 96.56 83 ALA A CA 1
ATOM 631 C C . ALA A 1 83 ? -1.008 2.959 9.496 1.00 96.56 83 ALA A C 1
ATOM 633 O O . ALA A 1 83 ? -2.157 3.092 9.078 1.00 96.56 83 ALA A O 1
ATOM 634 N N . LEU A 1 84 ? -0.156 3.983 9.605 1.00 96.56 84 LEU A N 1
ATOM 635 C CA . LEU A 1 84 ? -0.541 5.367 9.352 1.00 96.56 84 LEU A CA 1
ATOM 636 C C . LEU A 1 84 ? -0.086 5.846 7.957 1.00 96.56 84 LEU A C 1
ATOM 638 O O . LEU A 1 84 ? 0.968 5.409 7.478 1.00 96.56 84 LE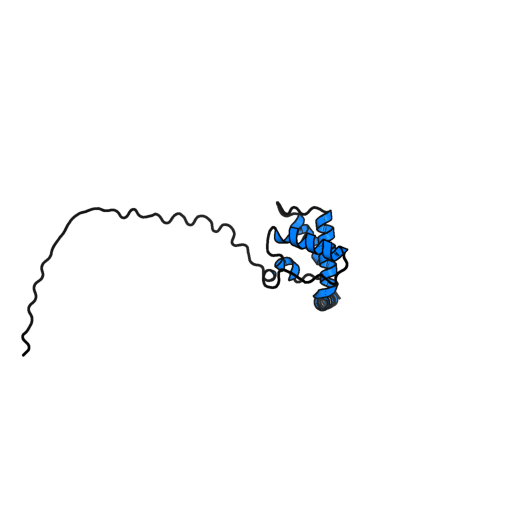U A O 1
ATOM 642 N N . PRO A 1 85 ? -0.828 6.762 7.304 1.00 95.69 85 PRO A N 1
ATOM 643 C CA . PRO A 1 85 ? -0.465 7.300 5.987 1.00 95.69 85 PRO A CA 1
ATOM 644 C C . PRO A 1 85 ? 0.956 7.867 5.898 1.00 95.69 85 PRO A C 1
ATOM 646 O O . PRO A 1 85 ? 1.677 7.609 4.932 1.00 95.69 85 PRO A O 1
ATOM 649 N N . GLU A 1 86 ? 1.385 8.576 6.937 1.00 96.25 86 GLU A N 1
ATOM 650 C CA . GLU A 1 86 ? 2.717 9.161 7.089 1.00 96.25 86 GLU A CA 1
ATOM 651 C C . GLU A 1 86 ? 3.844 8.122 7.203 1.00 96.25 86 GLU A C 1
ATOM 653 O O . GLU A 1 86 ? 5.011 8.466 7.031 1.00 96.25 86 GLU A O 1
ATOM 658 N N . GLU A 1 87 ? 3.523 6.853 7.463 1.00 97.38 87 GLU A N 1
ATOM 659 C CA . GLU A 1 87 ? 4.485 5.746 7.428 1.00 97.38 87 GLU A CA 1
ATOM 660 C C . GLU A 1 87 ? 4.526 5.115 6.032 1.00 97.38 87 GLU A C 1
ATOM 662 O O . GLU A 1 87 ? 5.602 4.848 5.485 1.00 97.38 87 GLU A O 1
ATOM 667 N N . TRP A 1 88 ? 3.351 4.904 5.431 1.00 98.06 88 TRP A N 1
ATOM 668 C CA . TRP A 1 88 ? 3.227 4.200 4.159 1.00 98.06 88 TRP A CA 1
ATOM 669 C C . TRP A 1 88 ? 3.739 4.989 2.968 1.00 98.06 88 TRP A C 1
ATOM 671 O O . TRP A 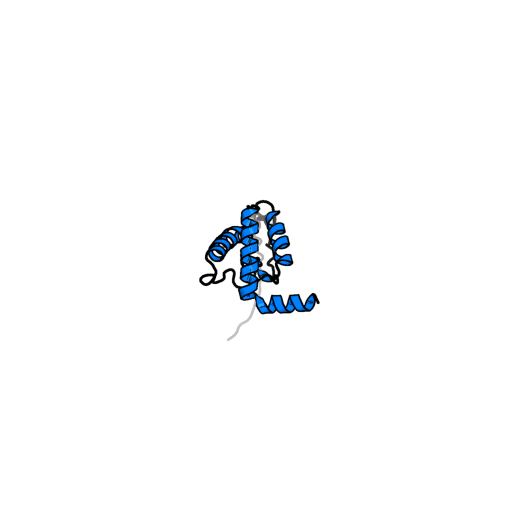1 88 ? 4.456 4.427 2.132 1.00 98.06 88 TRP A O 1
ATOM 681 N N . GLU A 1 89 ? 3.407 6.275 2.879 1.00 98.00 89 GLU A N 1
ATOM 682 C CA . GLU A 1 89 ? 3.843 7.097 1.756 1.00 98.00 89 GLU A CA 1
ATOM 683 C C . GLU A 1 89 ? 5.374 7.120 1.614 1.00 98.00 89 GLU A C 1
ATOM 685 O O . GLU A 1 89 ? 5.877 6.652 0.585 1.00 98.00 89 GLU A O 1
ATOM 690 N N . PRO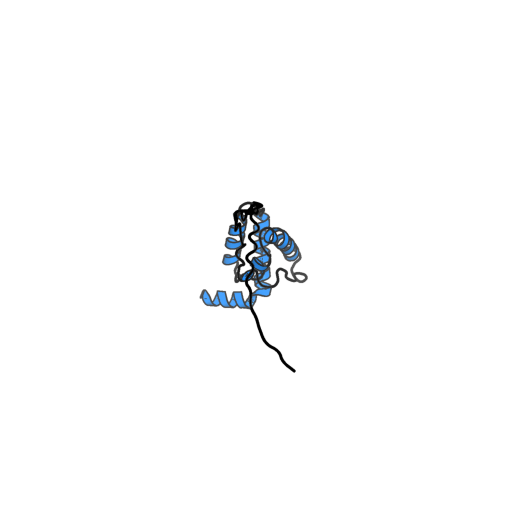 A 1 90 ? 6.164 7.575 2.606 1.00 98.19 90 PRO A N 1
ATOM 691 C CA . PRO A 1 90 ? 7.615 7.607 2.454 1.00 98.19 90 PRO A CA 1
ATOM 692 C C . PRO A 1 90 ? 8.214 6.210 2.239 1.00 98.19 90 PRO A C 1
ATOM 694 O O . PRO A 1 90 ? 9.200 6.076 1.504 1.00 98.19 90 PRO A O 1
ATOM 697 N N . TYR A 1 91 ? 7.611 5.158 2.805 1.00 97.69 91 TYR A N 1
ATOM 698 C CA . TYR A 1 91 ? 8.074 3.785 2.615 1.00 97.69 91 TYR A CA 1
ATOM 699 C C . TYR A 1 91 ? 7.917 3.304 1.165 1.00 97.69 91 TYR A C 1
ATOM 701 O O . TYR A 1 91 ? 8.888 2.844 0.552 1.00 97.69 91 TYR A O 1
ATOM 709 N N . VAL A 1 92 ? 6.734 3.468 0.567 1.00 98.25 92 VAL A N 1
ATOM 710 C CA . VAL A 1 92 ? 6.500 3.081 -0.835 1.00 98.25 92 VAL A CA 1
ATOM 711 C C . VAL A 1 92 ? 7.346 3.941 -1.774 1.00 98.25 92 VAL A C 1
ATOM 713 O O . VAL A 1 92 ? 7.958 3.414 -2.707 1.00 98.25 92 VAL A O 1
ATOM 716 N N . ARG A 1 93 ? 7.484 5.246 -1.501 1.00 98.19 93 ARG A N 1
ATOM 717 C CA . ARG A 1 93 ? 8.360 6.141 -2.283 1.00 98.19 93 ARG A CA 1
ATOM 718 C C . ARG A 1 93 ? 9.830 5.726 -2.205 1.00 98.19 93 ARG A C 1
ATOM 720 O O . ARG A 1 93 ? 10.556 5.845 -3.193 1.00 98.19 93 ARG A O 1
ATOM 727 N N . LYS A 1 94 ? 10.291 5.197 -1.067 1.00 97.75 94 LYS A N 1
ATOM 728 C CA . LYS A 1 94 ? 11.641 4.626 -0.942 1.00 97.75 94 LYS A CA 1
ATOM 729 C C . LYS A 1 94 ? 11.820 3.415 -1.859 1.00 97.75 94 LYS A C 1
ATOM 731 O O . LYS A 1 94 ? 12.861 3.317 -2.507 1.00 97.75 94 LYS A O 1
ATOM 736 N N . MET A 1 95 ? 10.828 2.526 -1.944 1.00 97.44 95 MET A N 1
ATOM 737 C CA . MET A 1 95 ? 10.872 1.379 -2.864 1.00 97.44 95 MET A CA 1
ATOM 738 C C . MET A 1 95 ? 10.799 1.820 -4.325 1.00 97.44 95 MET A C 1
ATOM 740 O O . MET A 1 95 ? 11.530 1.300 -5.165 1.00 97.44 95 MET A O 1
ATOM 744 N N . GLN A 1 96 ? 10.000 2.845 -4.620 1.00 97.56 96 GLN A N 1
ATOM 745 C CA . GLN A 1 96 ? 9.907 3.445 -5.947 1.00 97.56 96 GLN A CA 1
ATOM 746 C C . GLN A 1 96 ? 11.277 3.904 -6.471 1.00 97.56 96 GLN A C 1
ATOM 748 O O . GLN A 1 96 ? 11.622 3.616 -7.616 1.00 97.56 96 GLN A O 1
ATOM 753 N N . LYS A 1 97 ? 12.088 4.542 -5.617 1.00 97.62 97 LYS A N 1
ATOM 754 C CA . LYS A 1 97 ? 13.437 5.035 -5.951 1.00 97.62 97 LYS A CA 1
ATOM 755 C C . LYS A 1 97 ? 14.486 3.927 -6.131 1.00 97.62 97 LYS A C 1
ATOM 757 O O . LYS A 1 97 ? 15.607 4.219 -6.546 1.00 97.62 97 LYS A O 1
ATOM 762 N N . LYS A 1 98 ? 14.180 2.663 -5.808 1.00 95.69 98 LYS A N 1
ATOM 763 C CA . LYS A 1 98 ? 15.132 1.559 -5.995 1.00 95.69 98 LYS A CA 1
ATOM 764 C C . LYS A 1 98 ? 15.337 1.265 -7.478 1.00 95.69 98 LYS A C 1
ATOM 766 O O . LYS A 1 98 ? 14.400 1.257 -8.276 1.00 95.69 98 LYS A O 1
ATOM 771 N N . ARG A 1 99 ? 16.588 0.974 -7.842 1.00 94.50 99 ARG A N 1
ATOM 772 C CA . ARG A 1 99 ? 16.958 0.575 -9.202 1.00 94.50 99 ARG A CA 1
ATOM 773 C C . ARG A 1 99 ? 16.113 -0.629 -9.623 1.00 94.50 99 ARG A C 1
ATOM 775 O O . ARG A 1 99 ? 16.024 -1.598 -8.877 1.00 94.50 99 ARG A O 1
ATOM 782 N N . ARG A 1 100 ? 15.530 -0.568 -10.825 1.00 91.31 100 ARG A N 1
ATOM 783 C CA . ARG A 1 100 ? 14.665 -1.620 -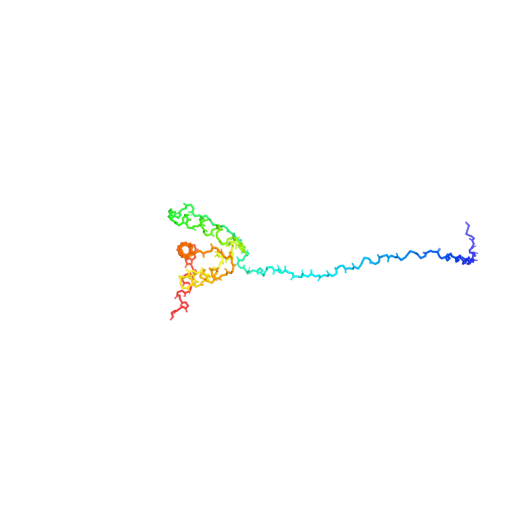11.397 1.00 91.31 100 ARG A CA 1
ATOM 784 C C . ARG A 1 100 ? 13.377 -1.914 -10.604 1.00 91.31 100 ARG A C 1
ATOM 786 O O . ARG A 1 100 ? 12.741 -2.927 -10.879 1.00 91.31 100 ARG A O 1
ATOM 793 N N . SER A 1 101 ? 12.925 -1.016 -9.717 1.00 93.06 101 SER A N 1
ATOM 794 C CA . SER A 1 101 ? 11.636 -1.167 -9.013 1.00 93.06 101 SER A CA 1
ATOM 795 C C . SER A 1 101 ? 10.464 -1.355 -9.990 1.00 93.06 101 SER A C 1
ATOM 797 O O . SER A 1 101 ? 9.574 -2.180 -9.786 1.00 93.06 101 SER A O 1
ATOM 799 N N . GLY A 1 102 ? 10.478 -0.610 -11.103 1.00 91.31 102 GLY A N 1
ATOM 800 C CA . GLY A 1 102 ? 9.379 -0.558 -12.070 1.00 91.31 102 GLY A CA 1
ATOM 801 C C . GLY A 1 102 ? 8.054 -0.091 -11.457 1.00 91.31 102 GLY A C 1
ATOM 802 O O . GLY A 1 102 ? 6.988 -0.467 -11.960 1.00 91.31 102 GLY A O 1
ATOM 803 N N . LEU A 1 103 ? 8.123 0.682 -10.367 1.00 95.88 103 LEU A N 1
ATOM 804 C CA . LEU A 1 103 ? 7.003 1.432 -9.807 1.00 95.88 103 LEU A CA 1
ATOM 805 C C . LEU A 1 103 ? 7.017 2.842 -10.414 1.00 95.88 103 LEU A C 1
ATOM 807 O O . LEU A 1 103 ? 7.920 3.634 -10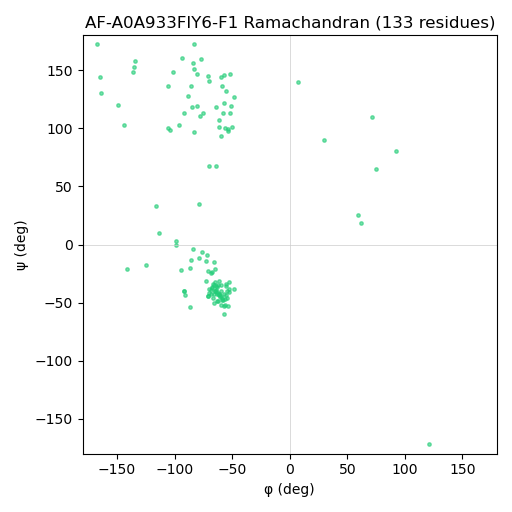.149 1.00 95.88 103 LEU A O 1
ATOM 811 N N . ASP A 1 104 ? 6.007 3.169 -11.215 1.00 97.12 104 ASP A N 1
ATOM 812 C CA . ASP A 1 104 ? 5.740 4.551 -11.615 1.00 97.12 104 ASP A CA 1
ATOM 813 C C . ASP A 1 104 ? 4.925 5.280 -10.529 1.00 97.12 104 ASP A C 1
ATOM 815 O O . ASP A 1 104 ? 4.476 4.679 -9.547 1.00 97.12 104 ASP A O 1
ATOM 819 N N . LYS A 1 105 ? 4.745 6.599 -10.685 1.00 98.06 105 LYS A N 1
ATOM 820 C CA . LYS A 1 105 ? 4.017 7.413 -9.698 1.00 98.06 105 LYS A CA 1
ATOM 821 C C . LYS A 1 105 ? 2.584 6.913 -9.502 1.00 98.06 105 LYS A C 1
ATOM 823 O O . LYS A 1 105 ? 2.156 6.739 -8.369 1.00 98.06 105 LYS A O 1
ATOM 828 N N . LY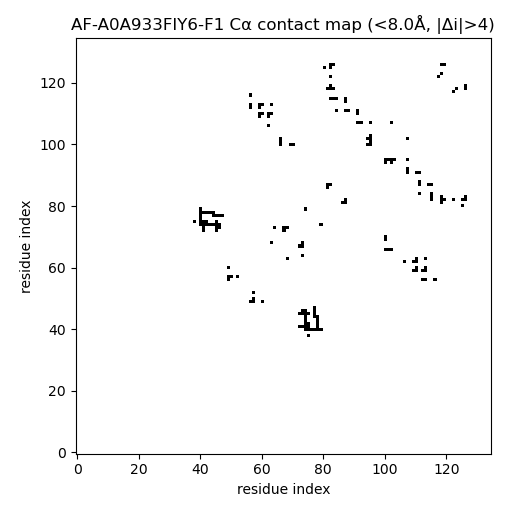S A 1 106 ? 1.870 6.624 -10.594 1.00 98.38 106 LYS A N 1
ATOM 829 C CA . LYS A 1 106 ? 0.469 6.181 -10.554 1.00 98.38 106 LYS A CA 1
ATOM 830 C C . LYS A 1 106 ? 0.309 4.841 -9.833 1.00 98.38 106 LYS A C 1
ATOM 832 O O . LYS A 1 106 ? -0.633 4.675 -9.063 1.00 98.38 106 LYS A O 1
ATOM 837 N N . SER A 1 107 ? 1.218 3.892 -10.059 1.00 98.31 107 SER A N 1
ATOM 838 C CA . SER A 1 107 ? 1.203 2.604 -9.361 1.00 98.31 107 SER A CA 1
ATOM 839 C C . SER A 1 107 ? 1.536 2.772 -7.886 1.00 98.31 107 SER A C 1
ATOM 841 O O . SER A 1 107 ? 0.865 2.172 -7.054 1.00 98.31 107 SER A O 1
ATOM 843 N N . ALA A 1 108 ? 2.527 3.605 -7.556 1.00 98.44 108 ALA A N 1
ATOM 844 C CA . ALA A 1 108 ? 2.867 3.904 -6.169 1.00 98.44 108 ALA A CA 1
ATOM 845 C C . ALA A 1 108 ? 1.679 4.532 -5.418 1.00 98.44 108 ALA A C 1
ATOM 847 O O . ALA A 1 108 ? 1.365 4.082 -4.323 1.00 98.44 108 ALA A O 1
ATOM 848 N N . ASP A 1 109 ? 0.969 5.486 -6.027 1.00 98.69 109 ASP A N 1
ATOM 849 C CA . ASP A 1 109 ? -0.201 6.144 -5.422 1.00 98.69 109 ASP A CA 1
ATOM 850 C C . ASP A 1 109 ? -1.330 5.133 -5.134 1.00 98.69 109 ASP A C 1
ATOM 852 O O . ASP A 1 109 ? -1.906 5.121 -4.046 1.00 98.69 109 ASP A O 1
ATOM 856 N N . LYS A 1 110 ? -1.597 4.215 -6.072 1.00 98.81 110 LYS A N 1
ATOM 857 C CA . LYS A 1 110 ? -2.573 3.126 -5.885 1.00 98.81 110 LYS A CA 1
ATOM 858 C C . LYS A 1 110 ? -2.164 2.135 -4.796 1.00 98.81 110 LYS A C 1
ATOM 860 O O . LYS A 1 110 ? -3.009 1.691 -4.024 1.00 98.81 110 LYS A O 1
ATOM 865 N N . ILE A 1 111 ? -0.878 1.797 -4.724 1.00 98.69 111 ILE A N 1
ATOM 866 C CA . ILE A 1 111 ? -0.336 0.911 -3.686 1.00 98.69 111 ILE A CA 1
ATOM 867 C C . ILE A 1 111 ? -0.444 1.575 -2.308 1.00 98.69 111 ILE A C 1
ATOM 869 O O . ILE A 1 111 ? -0.860 0.919 -1.359 1.00 98.69 111 ILE A O 1
ATOM 873 N N . ILE A 1 112 ? -0.137 2.871 -2.200 1.00 98.75 112 ILE A N 1
ATOM 874 C CA . ILE A 1 112 ? -0.311 3.643 -0.959 1.00 98.75 112 ILE A CA 1
ATOM 875 C C . ILE A 1 112 ? -1.789 3.660 -0.544 1.00 98.75 112 ILE A C 1
ATOM 877 O O . ILE A 1 112 ? -2.091 3.396 0.617 1.00 98.75 112 ILE A O 1
ATOM 881 N N . SER A 1 113 ? -2.712 3.899 -1.485 1.00 98.75 113 SER A N 1
ATOM 882 C CA . SER A 1 113 ? -4.160 3.848 -1.219 1.00 98.75 113 SER A CA 1
ATOM 883 C C . SER A 1 113 ? -4.590 2.494 -0.649 1.00 98.75 113 SER A C 1
ATOM 885 O O . SER A 1 113 ? -5.268 2.447 0.379 1.00 98.75 113 SER A O 1
ATOM 887 N N . PHE A 1 114 ? -4.128 1.395 -1.252 1.00 98.75 114 PHE A N 1
ATOM 888 C CA . PHE A 1 114 ? -4.398 0.053 -0.744 1.00 98.75 114 PHE A CA 1
ATOM 889 C C . PHE A 1 114 ? -3.819 -0.186 0.647 1.00 98.75 114 PHE A C 1
ATOM 891 O O . PHE A 1 114 ? -4.550 -0.633 1.520 1.00 98.75 114 PHE A O 1
ATOM 898 N N . LEU A 1 115 ? -2.548 0.138 0.885 1.00 98.50 115 LEU A N 1
ATOM 899 C CA . LEU A 1 115 ? -1.904 -0.105 2.180 1.00 98.50 115 LEU A CA 1
ATOM 900 C C . LEU A 1 115 ? -2.555 0.706 3.311 1.00 98.50 115 LEU A C 1
ATOM 902 O O . LEU A 1 115 ? -2.710 0.194 4.421 1.00 98.50 115 LEU A O 1
ATOM 906 N N . ASN A 1 116 ? -2.997 1.932 3.022 1.00 98.50 116 ASN A N 1
ATOM 907 C CA . ASN A 1 116 ? -3.757 2.753 3.965 1.00 98.50 116 ASN A CA 1
ATOM 908 C C . ASN A 1 116 ? -5.136 2.152 4.263 1.00 98.50 116 ASN A C 1
ATOM 910 O O . ASN A 1 116 ? -5.522 2.054 5.428 1.00 98.50 116 ASN A O 1
ATOM 914 N N . TYR A 1 117 ? -5.868 1.724 3.230 1.00 98.56 117 TYR A N 1
ATOM 915 C CA . TYR A 1 117 ? -7.172 1.083 3.402 1.00 98.56 117 TYR A CA 1
ATOM 916 C C . TYR A 1 117 ? -7.054 -0.234 4.174 1.00 98.56 117 TYR A C 1
ATOM 918 O O . TYR A 1 117 ? -7.754 -0.472 5.149 1.00 98.56 117 TYR A O 1
ATOM 926 N N . ASP A 1 118 ? -6.116 -1.079 3.774 1.00 98.38 118 ASP A N 1
ATOM 927 C CA . ASP A 1 118 ? -5.858 -2.356 4.413 1.00 98.38 118 ASP A CA 1
ATOM 928 C C . ASP A 1 118 ? -5.466 -2.196 5.892 1.00 98.38 118 ASP A C 1
ATOM 930 O O . ASP A 1 118 ? -5.952 -2.927 6.757 1.00 98.38 118 ASP A O 1
ATOM 934 N N . SER A 1 119 ? -4.655 -1.180 6.206 1.00 97.94 119 SER A N 1
ATOM 935 C CA . SER A 1 119 ? -4.294 -0.855 7.589 1.00 97.94 119 SER A CA 1
ATOM 936 C C . SER A 1 119 ? -5.502 -0.410 8.415 1.00 97.94 119 SER A C 1
ATOM 938 O O . SER A 1 119 ? -5.627 -0.827 9.566 1.00 97.94 119 SER A O 1
ATOM 940 N N . SER A 1 120 ? -6.424 0.373 7.843 1.00 97.12 120 SER A N 1
ATOM 941 C CA . SER A 1 120 ? -7.633 0.813 8.556 1.00 97.12 120 SER A CA 1
ATOM 942 C C . SER A 1 120 ? -8.616 -0.329 8.839 1.00 97.12 120 SER A C 1
ATOM 944 O O . SER A 1 120 ? -9.376 -0.270 9.810 1.00 97.12 120 SER A O 1
ATOM 946 N N . VAL A 1 121 ? -8.574 -1.396 8.036 1.00 97.56 121 VAL A N 1
ATOM 947 C CA . VAL A 1 121 ? -9.402 -2.592 8.228 1.00 97.56 121 VAL A CA 1
ATOM 948 C C . VAL A 1 121 ? -8.741 -3.586 9.185 1.00 97.56 121 VAL A C 1
ATOM 950 O O . VAL A 1 121 ? -9.372 -3.977 10.169 1.00 97.56 121 VAL A O 1
ATOM 953 N N . ARG A 1 122 ? -7.488 -3.988 8.927 1.00 97.25 122 ARG A N 1
ATOM 954 C CA . ARG A 1 122 ? -6.821 -5.098 9.637 1.00 97.25 122 ARG A CA 1
ATOM 955 C C . ARG A 1 122 ? -5.956 -4.679 10.823 1.00 97.25 122 ARG A C 1
ATOM 957 O O . ARG A 1 122 ? -5.675 -5.516 11.672 1.00 97.25 122 ARG A O 1
ATOM 964 N N . LYS A 1 123 ? -5.493 -3.425 10.881 1.00 96.31 123 LYS A N 1
ATOM 965 C CA . LYS A 1 123 ? -4.490 -2.959 11.863 1.00 96.31 123 LYS A CA 1
ATOM 966 C C . LYS A 1 123 ? -5.040 -1.894 12.819 1.00 96.31 123 LYS A C 1
ATOM 968 O O . LYS A 1 123 ? -4.298 -1.012 13.248 1.00 96.31 123 LYS A O 1
ATOM 973 N N . LYS A 1 124 ? -6.327 -1.975 13.169 1.00 96.75 124 LYS A N 1
ATOM 974 C CA . LYS A 1 124 ? -7.018 -0.998 14.035 1.00 96.75 124 LYS A CA 1
ATOM 975 C C . LYS A 1 124 ? -6.315 -0.795 15.378 1.00 96.75 124 LYS A C 1
ATOM 977 O O . LYS A 1 124 ? -6.045 0.343 15.747 1.00 96.75 124 LYS A O 1
ATOM 982 N N . ASP A 1 125 ? -5.916 -1.882 16.032 1.00 97.38 125 ASP A N 1
ATOM 983 C CA . ASP A 1 125 ? -5.221 -1.826 17.324 1.00 97.38 125 ASP A CA 1
ATOM 984 C C . ASP A 1 125 ? -3.867 -1.108 17.214 1.00 97.38 125 ASP A C 1
ATOM 986 O O . ASP A 1 125 ? -3.462 -0.358 18.103 1.00 97.38 125 ASP A O 1
ATOM 990 N N . LEU A 1 126 ? -3.163 -1.294 16.089 1.00 96.75 126 LEU A N 1
ATOM 991 C CA . LEU A 1 126 ? -1.893 -0.618 15.827 1.00 96.75 126 LEU A CA 1
ATOM 992 C C . LEU A 1 126 ? -2.093 0.878 15.567 1.00 96.75 126 LEU A C 1
ATOM 994 O O . LEU A 1 126 ? -1.277 1.678 16.025 1.00 96.75 126 LEU A O 1
ATOM 998 N N . ILE A 1 127 ? -3.163 1.255 14.856 1.00 96.38 127 ILE A N 1
ATOM 999 C CA . ILE A 1 127 ? -3.551 2.660 14.671 1.00 96.38 127 ILE A CA 1
ATOM 1000 C C . ILE A 1 127 ? -3.823 3.287 16.036 1.00 96.38 127 ILE A C 1
ATOM 1002 O O . ILE A 1 127 ? -3.204 4.294 16.361 1.00 96.38 127 ILE A O 1
ATOM 1006 N N . GLU A 1 128 ? -4.673 2.669 16.860 1.00 96.44 128 GLU A N 1
ATOM 1007 C CA . GLU A 1 128 ? -5.014 3.188 18.187 1.00 96.44 128 GLU A CA 1
ATOM 1008 C C . GLU A 1 128 ? -3.769 3.360 19.066 1.00 96.44 128 GLU A C 1
ATOM 1010 O O . GLU A 1 128 ? -3.565 4.426 19.655 1.00 96.44 128 GLU A O 1
ATOM 1015 N N . LYS A 1 129 ? -2.905 2.339 19.115 1.00 97.31 129 LYS A N 1
ATOM 1016 C CA . LYS A 1 129 ? -1.639 2.393 19.851 1.00 97.31 129 LYS A CA 1
ATOM 1017 C C . LYS A 1 129 ? -0.773 3.568 19.389 1.00 97.31 129 LYS A C 1
ATOM 1019 O O . LYS A 1 129 ? -0.366 4.385 20.212 1.00 97.31 129 LYS A O 1
ATOM 1024 N N . LYS A 1 130 ? -0.528 3.689 18.082 1.00 95.19 130 LYS A N 1
ATOM 1025 C CA . LYS A 1 130 ? 0.314 4.762 17.528 1.00 95.19 130 LYS A CA 1
ATOM 1026 C C . LYS A 1 130 ? -0.315 6.145 17.698 1.00 95.19 130 LYS A C 1
ATOM 1028 O O . LYS A 1 130 ? 0.407 7.116 17.896 1.00 95.19 130 LYS A O 1
ATOM 1033 N N . SER A 1 131 ? -1.640 6.261 17.637 1.00 92.25 131 SER A N 1
ATOM 1034 C CA . SER A 1 131 ? -2.344 7.521 17.894 1.00 92.25 131 SER A CA 1
ATOM 1035 C C . SER A 1 131 ? -2.193 7.977 19.347 1.00 92.25 131 SER A C 1
ATOM 1037 O O . SER A 1 131 ? -2.077 9.177 19.580 1.00 92.25 131 SER A O 1
ATOM 1039 N N . LYS A 1 132 ? -2.149 7.049 20.314 1.00 94.19 132 LYS A N 1
ATOM 1040 C CA . LYS A 1 132 ? -1.885 7.367 21.730 1.00 94.19 132 LYS A CA 1
ATOM 1041 C C . LYS A 1 132 ? -0.439 7.794 21.970 1.00 94.19 132 LYS A C 1
ATOM 1043 O O . LYS A 1 132 ? -0.220 8.752 22.690 1.00 94.19 132 LYS A O 1
ATOM 1048 N N . GLU A 1 133 ? 0.527 7.122 21.346 1.00 92.81 133 GLU A N 1
ATOM 1049 C CA . GLU A 1 133 ? 1.961 7.446 21.476 1.00 92.81 133 GLU A CA 1
ATOM 1050 C C . GLU A 1 133 ? 2.333 8.824 20.901 1.00 92.81 133 GLU A C 1
ATOM 1052 O O . GLU A 1 133 ? 3.371 9.379 21.250 1.00 92.81 133 GLU A O 1
ATOM 1057 N N . LYS A 1 134 ? 1.506 9.373 20.004 1.00 82.50 134 LYS A N 1
ATOM 1058 C CA . LYS A 1 134 ? 1.707 10.699 19.401 1.00 82.50 134 LYS A CA 1
ATOM 1059 C C . LYS A 1 134 ? 1.155 11.862 20.228 1.00 82.50 134 LYS A C 1
ATOM 1061 O O . LYS A 1 134 ? 1.426 13.006 19.865 1.00 82.50 134 LYS A O 1
ATOM 1066 N N . LYS A 1 135 ? 0.337 11.584 21.243 1.00 68.31 135 LYS A N 1
ATOM 1067 C CA . LYS A 1 135 ? -0.325 12.589 22.081 1.00 68.31 135 LYS A CA 1
ATOM 1068 C C . LYS A 1 135 ? 0.507 12.883 23.322 1.00 68.31 135 LYS A C 1
ATOM 1070 O O . LYS A 1 135 ? 0.544 14.073 23.695 1.00 68.31 135 LYS A O 1
#

Mean predicted aligned error: 12.95 Å

Foldseek 3Di:
DDDDDDDDDDDDDDDDDDDDPPPPPPPDPPDPPDPDPDDPQLPDDLDDDCVVPPPLLVVLRVLLCVQVPPPGGSSNLVRDLDQDLVVLLVVLVVCVPDPPSPDDPVNSVSNSVNSNVVSVVPVVVSVVVVVVVVD